Protein AF-A0A254MXE5-F1 (afdb_monomer)

Secondary structure (DSSP, 8-state):
-----PPPPSSHHHHHHHTT--SHHHHHHHHHHHHIIIIIS---HHHHHHHHHHHHHHHHHHHTSPP-

pLDDT: mean 86.42, std 15.03, range [36.22, 97.75]

Structure (mmCIF, N/CA/C/O backbone):
data_AF-A0A254MXE5-F1
#
_entry.id   AF-A0A254MXE5-F1
#
loop_
_atom_site.group_PDB
_atom_site.id
_atom_site.type_symbol
_atom_site.label_atom_id
_atom_site.label_alt_id
_atom_site.label_comp_id
_atom_site.label_asym_id
_atom_site.label_entity_id
_atom_site.label_seq_id
_atom_site.pdbx_PDB_ins_code
_atom_site.Cartn_x
_atom_site.Cartn_y
_atom_site.Cartn_z
_atom_site.occupancy
_atom_site.B_iso_or_equiv
_atom_site.auth_seq_id
_atom_site.auth_comp_id
_atom_site.auth_asym_id
_atom_site.auth_atom_id
_atom_site.pdbx_PDB_model_num
ATOM 1 N N . MET A 1 1 ? 18.057 13.292 -12.223 1.00 36.22 1 MET A N 1
ATOM 2 C CA . MET A 1 1 ? 17.547 12.178 -11.400 1.00 36.22 1 MET A CA 1
ATOM 3 C C . MET A 1 1 ? 16.652 12.786 -10.340 1.00 36.22 1 MET A C 1
ATOM 5 O O . MET A 1 1 ? 17.142 13.281 -9.335 1.00 36.22 1 MET A O 1
ATOM 9 N N . THR A 1 2 ? 15.363 12.907 -10.635 1.00 41.34 2 THR A N 1
ATOM 10 C CA . THR A 1 2 ? 14.361 13.393 -9.684 1.00 41.34 2 THR A CA 1
ATOM 11 C C . THR A 1 2 ? 14.186 12.332 -8.611 1.00 41.34 2 THR A C 1
ATOM 13 O O . THR A 1 2 ? 13.567 11.303 -8.856 1.00 41.34 2 THR A O 1
ATOM 16 N N . SER A 1 3 ? 14.767 12.559 -7.436 1.00 44.50 3 SER A N 1
ATOM 17 C CA . SER A 1 3 ? 14.464 11.779 -6.241 1.00 44.50 3 SER A CA 1
ATOM 18 C C . SER A 1 3 ? 12.991 12.003 -5.897 1.00 44.50 3 SER A C 1
ATOM 20 O O . SER A 1 3 ? 12.659 12.955 -5.193 1.00 44.50 3 SER A O 1
ATOM 22 N N . ARG A 1 4 ? 12.088 11.179 -6.443 1.00 58.84 4 ARG A N 1
ATOM 23 C CA . ARG A 1 4 ? 10.710 11.104 -5.952 1.00 58.84 4 ARG A CA 1
ATOM 24 C C . ARG A 1 4 ? 10.818 10.657 -4.498 1.00 58.84 4 ARG A C 1
ATOM 26 O O . ARG A 1 4 ? 11.315 9.575 -4.195 1.00 58.84 4 ARG A O 1
ATOM 33 N N . ASN A 1 5 ? 10.480 11.569 -3.596 1.00 58.56 5 ASN A N 1
ATOM 34 C CA . ASN A 1 5 ? 10.528 11.343 -2.162 1.00 58.56 5 ASN A CA 1
ATOM 35 C C . ASN A 1 5 ? 9.286 10.525 -1.801 1.00 58.56 5 ASN A C 1
ATOM 37 O O . ASN A 1 5 ? 8.276 11.060 -1.356 1.00 58.56 5 ASN A O 1
ATOM 41 N N . TYR A 1 6 ? 9.337 9.242 -2.149 1.00 62.84 6 TYR A N 1
ATOM 42 C CA . TYR A 1 6 ? 8.245 8.304 -1.967 1.00 62.84 6 TYR A CA 1
ATOM 43 C C . TYR A 1 6 ? 7.960 8.178 -0.470 1.00 62.84 6 TYR A C 1
ATOM 45 O O . TYR A 1 6 ? 8.846 7.802 0.308 1.00 62.84 6 TYR A O 1
ATOM 53 N N . ALA A 1 7 ? 6.753 8.569 -0.056 1.00 71.75 7 ALA A N 1
ATOM 54 C CA . ALA A 1 7 ? 6.350 8.497 1.339 1.00 71.75 7 ALA A CA 1
ATOM 55 C C . ALA A 1 7 ? 6.440 7.037 1.790 1.00 71.75 7 ALA A C 1
ATOM 57 O O . ALA A 1 7 ? 5.765 6.168 1.242 1.00 71.75 7 ALA A O 1
ATOM 58 N N . GLN A 1 8 ? 7.309 6.767 2.762 1.00 82.69 8 GLN A N 1
ATOM 59 C CA . GLN A 1 8 ? 7.539 5.407 3.235 1.00 82.69 8 GLN A CA 1
ATOM 60 C C . GLN A 1 8 ? 6.237 4.830 3.816 1.00 82.69 8 GLN A C 1
ATOM 62 O O . GLN A 1 8 ? 5.561 5.541 4.572 1.00 82.69 8 GLN A O 1
ATOM 67 N N . PRO A 1 9 ? 5.883 3.571 3.495 1.00 90.19 9 PRO A N 1
ATOM 68 C CA . PRO A 1 9 ? 4.750 2.907 4.126 1.00 90.19 9 PRO A CA 1
ATOM 69 C C . PRO A 1 9 ? 4.882 2.881 5.655 1.00 90.19 9 PRO A C 1
ATOM 71 O O . PRO A 1 9 ? 5.987 2.770 6.192 1.00 90.19 9 PRO A O 1
ATOM 74 N N . LEU A 1 10 ? 3.757 2.963 6.370 1.00 91.69 10 LEU A N 1
ATOM 75 C CA . LEU A 1 10 ? 3.723 2.952 7.840 1.00 91.69 10 LEU A CA 1
ATOM 76 C C . LEU A 1 10 ? 4.002 1.568 8.434 1.00 91.69 10 LEU A C 1
ATOM 78 O O . LEU A 1 10 ? 4.367 1.441 9.608 1.00 91.69 10 LEU A O 1
ATOM 82 N N . ASP A 1 11 ? 3.738 0.518 7.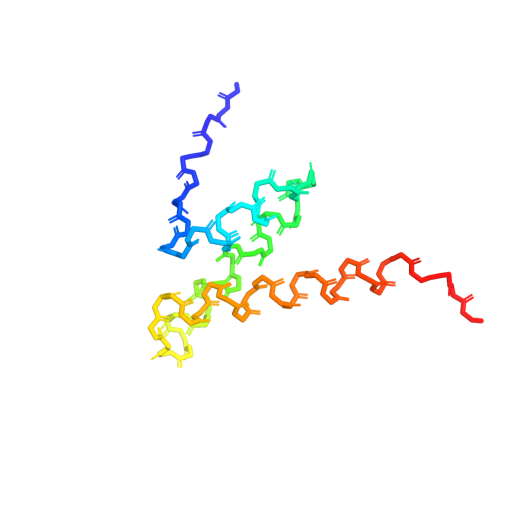664 1.00 92.81 11 ASP A N 1
ATOM 83 C CA . ASP A 1 11 ? 4.022 -0.856 8.050 1.00 92.81 11 ASP A CA 1
ATOM 84 C C . AS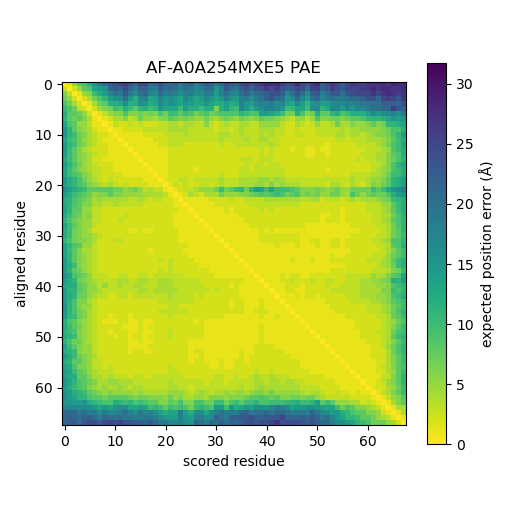P A 1 11 ? 5.417 -1.263 7.536 1.00 92.81 11 ASP A C 1
ATOM 86 O O . ASP A 1 11 ? 5.654 -1.199 6.326 1.00 92.81 11 ASP A O 1
ATOM 90 N N . PRO A 1 12 ? 6.352 -1.669 8.418 1.00 92.38 12 PRO A N 1
ATOM 91 C CA . PRO A 1 12 ? 7.709 -2.025 8.009 1.00 92.38 12 PRO A CA 1
ATOM 92 C C . PRO A 1 12 ? 7.756 -3.234 7.066 1.00 92.38 12 PRO A C 1
ATOM 94 O O . PRO A 1 12 ? 8.641 -3.294 6.210 1.00 92.38 12 PRO A O 1
ATOM 97 N N . ASP A 1 13 ? 6.812 -4.174 7.177 1.00 93.56 13 ASP A N 1
ATOM 98 C CA . ASP A 1 13 ? 6.735 -5.309 6.256 1.00 93.56 13 ASP A CA 1
ATOM 99 C C . ASP A 1 13 ? 6.285 -4.847 4.865 1.00 93.56 13 ASP A C 1
ATOM 101 O O . ASP A 1 13 ? 6.903 -5.213 3.862 1.00 93.56 13 ASP A O 1
ATOM 105 N N . VAL A 1 14 ? 5.291 -3.953 4.800 1.00 94.06 14 VAL A N 1
ATOM 106 C CA . VAL A 1 14 ? 4.859 -3.337 3.534 1.00 94.06 14 VAL A CA 1
ATOM 107 C C . VAL A 1 14 ? 5.998 -2.527 2.921 1.00 94.06 14 VAL A C 1
ATOM 109 O O . VAL A 1 14 ? 6.276 -2.682 1.735 1.00 94.06 14 VAL A O 1
ATOM 112 N N . ALA A 1 15 ? 6.720 -1.730 3.714 1.00 92.62 15 ALA A N 1
ATOM 113 C CA . ALA A 1 15 ? 7.869 -0.957 3.240 1.00 92.62 15 ALA A CA 1
ATOM 114 C C . ALA A 1 15 ? 8.950 -1.857 2.620 1.00 92.62 15 ALA A C 1
ATOM 116 O O . ALA A 1 15 ? 9.441 -1.578 1.525 1.00 92.62 15 ALA A O 1
ATOM 117 N N . ARG A 1 16 ? 9.267 -2.982 3.274 1.00 92.62 16 ARG A N 1
ATOM 118 C CA . ARG A 1 16 ? 10.225 -3.970 2.765 1.00 92.62 16 ARG A CA 1
ATOM 119 C C . ARG A 1 16 ? 9.751 -4.652 1.479 1.00 92.62 16 ARG A C 1
ATOM 121 O O . ARG A 1 16 ? 10.577 -5.023 0.644 1.00 92.62 16 ARG A O 1
ATOM 128 N N . GLN A 1 17 ? 8.455 -4.904 1.332 1.00 92.94 17 GLN A N 1
ATOM 129 C CA . GLN A 1 17 ? 7.914 -5.522 0.120 1.00 92.94 17 GLN A CA 1
ATOM 130 C C . GLN A 1 17 ? 7.853 -4.522 -1.039 1.00 92.94 17 GLN A C 1
ATOM 132 O O . GLN A 1 17 ? 8.263 -4.858 -2.145 1.00 92.94 17 GLN A O 1
ATOM 137 N N . VAL A 1 18 ? 7.442 -3.280 -0.777 1.00 90.81 18 VAL A N 1
ATOM 138 C CA . VAL A 1 18 ? 7.437 -2.196 -1.770 1.00 90.81 18 VAL A CA 1
ATOM 139 C C . VAL A 1 18 ? 8.855 -1.873 -2.242 1.00 90.81 18 VAL A C 1
ATOM 141 O O . VAL A 1 18 ? 9.054 -1.602 -3.422 1.00 90.81 18 VAL A O 1
ATOM 144 N N . SER A 1 19 ? 9.867 -1.964 -1.371 1.00 89.44 19 SER A N 1
ATOM 145 C CA . SER A 1 19 ? 11.269 -1.782 -1.775 1.00 89.44 19 SER A CA 1
ATOM 146 C C . SER A 1 19 ? 11.820 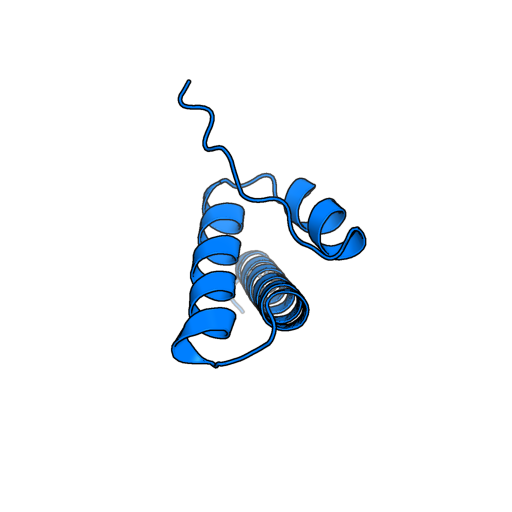-2.905 -2.665 1.00 89.44 19 SER A C 1
ATOM 148 O O . SER A 1 19 ? 12.914 -2.756 -3.193 1.00 89.44 19 SER A O 1
ATOM 150 N N . GLN A 1 20 ? 11.113 -4.035 -2.786 1.00 89.81 20 GLN A N 1
ATOM 151 C CA . GLN A 1 20 ? 11.448 -5.152 -3.686 1.00 89.81 20 GLN A CA 1
ATOM 152 C C . GLN A 1 20 ? 10.661 -5.103 -5.008 1.00 89.81 20 GLN A C 1
ATOM 154 O O . GLN A 1 20 ? 10.775 -6.011 -5.833 1.00 89.81 20 GLN A O 1
ATOM 159 N N . LEU A 1 21 ? 9.816 -4.087 -5.201 1.00 85.88 21 LEU A N 1
ATOM 160 C CA . LEU A 1 21 ? 9.211 -3.805 -6.496 1.00 85.88 21 LEU A CA 1
ATOM 161 C C . LEU A 1 21 ? 10.269 -3.088 -7.339 1.00 85.88 21 LEU A C 1
ATOM 163 O O . LEU A 1 21 ? 10.578 -1.922 -7.096 1.00 85.88 21 LEU A O 1
ATOM 167 N N . ASP A 1 22 ? 10.873 -3.819 -8.275 1.00 77.94 22 ASP A N 1
ATOM 168 C CA . ASP A 1 22 ? 11.958 -3.312 -9.124 1.00 77.94 22 ASP A CA 1
ATOM 169 C C . ASP A 1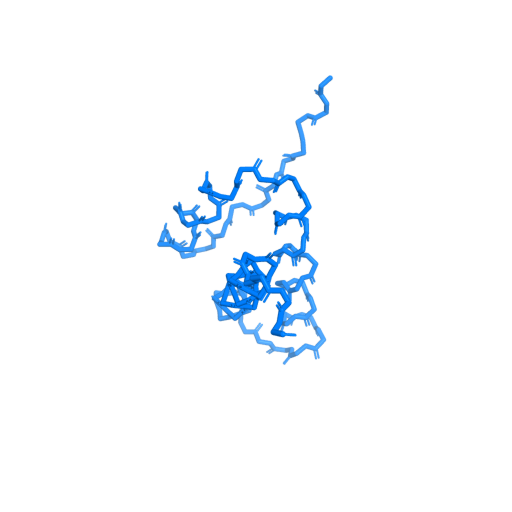 22 ? 11.441 -2.385 -10.239 1.00 77.94 22 ASP A C 1
ATOM 171 O O . ASP A 1 22 ? 12.199 -1.578 -10.779 1.00 77.94 22 ASP A O 1
ATOM 175 N N . ASP A 1 23 ? 10.155 -2.490 -10.584 1.00 85.00 23 ASP A N 1
ATOM 176 C CA . ASP A 1 23 ? 9.522 -1.702 -11.635 1.00 85.00 23 ASP A CA 1
ATOM 177 C C . ASP A 1 23 ? 8.914 -0.407 -11.065 1.00 85.00 23 ASP A C 1
ATOM 179 O O . ASP A 1 23 ? 8.152 -0.417 -10.092 1.00 85.00 23 ASP A O 1
ATOM 183 N N . GLU A 1 24 ? 9.235 0.733 -11.681 1.00 87.44 24 GLU A N 1
ATOM 184 C CA . GLU A 1 24 ? 8.683 2.029 -11.275 1.00 87.44 24 GLU A CA 1
ATOM 185 C C . GLU A 1 24 ? 7.156 2.082 -11.442 1.00 87.44 24 GLU A C 1
ATOM 187 O O . GLU A 1 24 ? 6.483 2.687 -10.608 1.00 87.44 24 GLU A O 1
ATOM 192 N N . ALA A 1 25 ? 6.593 1.379 -12.429 1.00 88.88 25 ALA A N 1
ATOM 193 C CA . ALA A 1 25 ? 5.151 1.288 -12.631 1.00 88.88 25 ALA A CA 1
ATOM 194 C C . ALA A 1 25 ? 4.454 0.503 -11.509 1.00 88.88 25 ALA A C 1
ATOM 196 O O . ALA A 1 25 ? 3.343 0.854 -11.114 1.00 88.88 25 ALA A O 1
ATOM 197 N N . GLU A 1 26 ? 5.093 -0.530 -10.947 1.00 91.81 26 GLU A N 1
ATOM 198 C CA . GLU A 1 26 ? 4.545 -1.258 -9.792 1.00 91.81 26 GLU A CA 1
ATOM 199 C C . GLU A 1 26 ? 4.507 -0.370 -8.542 1.00 91.81 26 GLU A C 1
ATOM 201 O O . GLU A 1 26 ? 3.544 -0.413 -7.772 1.00 91.81 26 GLU A O 1
ATOM 206 N N . ARG A 1 27 ? 5.539 0.462 -8.355 1.00 91.00 27 ARG A N 1
ATOM 207 C CA . ARG A 1 27 ? 5.619 1.408 -7.234 1.00 91.00 27 ARG A CA 1
ATOM 208 C C . ARG A 1 27 ? 4.613 2.549 -7.382 1.00 91.00 27 ARG A C 1
ATOM 210 O O . ARG A 1 27 ? 3.918 2.859 -6.421 1.00 91.00 27 ARG A O 1
ATOM 217 N N . GLU A 1 28 ? 4.471 3.109 -8.581 1.00 91.94 28 GLU A N 1
ATOM 218 C CA . GLU A 1 28 ? 3.458 4.131 -8.874 1.00 91.94 28 GLU A CA 1
ATOM 219 C C . GLU A 1 28 ? 2.037 3.568 -8.690 1.00 91.94 28 GLU A C 1
ATOM 221 O O . GLU A 1 28 ? 1.209 4.179 -8.018 1.00 91.94 28 GLU A O 1
ATOM 226 N N . ALA A 1 29 ? 1.772 2.344 -9.164 1.00 93.62 29 ALA A N 1
ATOM 227 C CA . ALA A 1 29 ? 0.485 1.680 -8.956 1.00 93.62 29 ALA A CA 1
ATOM 228 C C . ALA A 1 29 ? 0.181 1.409 -7.473 1.00 93.62 29 ALA A C 1
ATOM 230 O O . ALA A 1 29 ? -0.982 1.475 -7.066 1.00 93.62 29 ALA A O 1
ATOM 231 N N . PHE A 1 30 ? 1.195 1.094 -6.661 1.00 95.38 30 PHE A N 1
ATOM 232 C CA . PHE A 1 30 ? 1.038 0.966 -5.212 1.00 95.38 30 PHE A CA 1
ATOM 233 C C . PHE A 1 30 ? 0.600 2.296 -4.586 1.00 95.38 30 PHE A C 1
ATOM 235 O O . PHE A 1 30 ? -0.352 2.312 -3.810 1.00 95.38 30 PHE A O 1
ATOM 242 N N . GLU A 1 31 ? 1.255 3.401 -4.939 1.00 93.94 31 GLU A N 1
ATOM 243 C CA . GLU A 1 31 ? 0.991 4.720 -4.352 1.00 93.94 31 GLU A CA 1
ATOM 244 C C . GLU A 1 31 ? -0.388 5.254 -4.717 1.00 93.94 31 GLU A C 1
ATOM 246 O O . GLU A 1 31 ? -1.140 5.662 -3.830 1.00 93.94 31 GLU A O 1
ATOM 251 N N . GLU A 1 32 ? -0.755 5.165 -5.994 1.00 95.06 32 GLU A N 1
ATOM 252 C CA . GLU A 1 32 ? -2.082 5.550 -6.476 1.00 95.06 32 GLU A CA 1
ATOM 253 C C . GLU A 1 32 ? -3.179 4.743 -5.764 1.00 95.06 32 GLU A C 1
ATOM 255 O O . GLU A 1 32 ? -4.162 5.298 -5.273 1.00 95.06 32 GLU A O 1
ATOM 260 N N . ARG A 1 33 ? -2.995 3.424 -5.613 1.00 96.25 33 ARG A N 1
ATOM 261 C CA . ARG A 1 33 ? -3.971 2.566 -4.920 1.00 96.25 33 ARG A CA 1
ATOM 262 C C . ARG A 1 33 ? -4.039 2.838 -3.428 1.00 96.25 33 ARG A C 1
ATOM 264 O O . ARG A 1 33 ? -5.135 2.833 -2.874 1.00 96.25 33 ARG A O 1
ATOM 271 N N . ALA A 1 34 ? -2.900 3.069 -2.780 1.00 96.50 34 ALA A N 1
ATOM 272 C CA . ALA A 1 34 ? -2.864 3.413 -1.366 1.00 96.50 34 ALA A CA 1
ATOM 273 C C . ALA A 1 34 ? -3.611 4.732 -1.120 1.00 96.50 34 ALA A C 1
ATOM 275 O O . ALA A 1 34 ? -4.436 4.793 -0.212 1.00 96.50 34 ALA A O 1
ATOM 276 N N . ALA A 1 35 ? -3.404 5.739 -1.975 1.00 94.75 35 ALA A N 1
ATOM 277 C CA . ALA A 1 35 ? -4.127 7.005 -1.906 1.00 94.75 35 ALA A CA 1
ATOM 278 C C . ALA A 1 35 ? -5.639 6.820 -2.124 1.00 94.75 35 ALA A C 1
ATOM 280 O O . ALA A 1 35 ? -6.429 7.323 -1.328 1.00 94.75 35 ALA A O 1
ATOM 281 N N . VAL A 1 36 ? -6.055 6.050 -3.136 1.00 96.69 36 VAL A N 1
ATOM 282 C CA . VAL A 1 36 ? -7.479 5.749 -3.376 1.00 96.69 36 VAL A CA 1
ATOM 283 C C . VAL A 1 36 ? -8.103 5.039 -2.171 1.00 96.69 36 VAL A C 1
ATOM 285 O O . VAL A 1 36 ? -9.166 5.431 -1.699 1.00 96.69 36 VAL A O 1
ATOM 288 N N . PHE A 1 37 ? -7.453 4.013 -1.621 1.00 97.12 37 PHE A N 1
ATOM 289 C CA . PHE A 1 37 ? -7.985 3.290 -0.464 1.00 97.12 37 PHE A CA 1
ATOM 290 C C . PHE A 1 37 ? -8.027 4.142 0.813 1.00 97.12 37 PHE A C 1
ATOM 292 O O . PHE A 1 37 ? -8.959 3.989 1.604 1.00 97.12 37 PHE A O 1
ATOM 299 N N . GLU A 1 38 ? -7.066 5.048 1.009 1.00 97.00 38 GLU A N 1
ATOM 300 C CA . GLU A 1 38 ? -7.044 5.973 2.146 1.00 97.00 38 GLU A CA 1
ATOM 301 C C . GLU A 1 38 ? -8.139 7.041 2.026 1.00 97.00 38 GLU A C 1
ATOM 303 O O . GLU A 1 38 ? -8.977 7.172 2.920 1.00 97.00 38 GLU A O 1
ATOM 308 N N . TYR A 1 39 ? -8.156 7.792 0.924 1.00 95.62 39 TYR A N 1
ATOM 309 C CA . TYR A 1 39 ? -9.001 8.979 0.789 1.00 95.62 39 TYR A CA 1
ATOM 310 C C . TYR A 1 39 ? -10.408 8.655 0.293 1.00 95.62 39 TYR A C 1
ATOM 312 O O . TYR A 1 39 ? -11.381 9.097 0.905 1.00 95.62 39 TYR A O 1
ATOM 320 N N . ASP A 1 40 ? -10.529 7.850 -0.763 1.00 96.69 40 ASP A N 1
ATOM 321 C CA . ASP A 1 40 ? -11.835 7.500 -1.333 1.00 96.69 40 ASP A CA 1
ATOM 322 C C . ASP A 1 40 ? -12.467 6.325 -0.575 1.00 96.69 40 ASP A C 1
ATOM 324 O O . ASP A 1 40 ? -13.679 6.283 -0.366 1.00 96.69 40 ASP A O 1
ATOM 328 N N . GLY A 1 41 ? -11.641 5.368 -0.138 1.00 94.12 41 GLY A N 1
ATOM 329 C CA . GLY A 1 41 ? -12.069 4.213 0.655 1.00 94.12 41 GLY A CA 1
ATOM 330 C C . GLY A 1 41 ? -12.275 4.512 2.143 1.00 94.12 41 GLY A C 1
ATOM 331 O O . GLY A 1 41 ? -12.885 3.703 2.844 1.00 94.12 41 GLY A O 1
ATOM 332 N N . GLY A 1 42 ? -11.775 5.650 2.637 1.00 96.94 42 GLY A N 1
ATOM 333 C CA . GLY A 1 42 ? -11.853 6.034 4.049 1.00 96.94 42 GLY A CA 1
ATOM 334 C C . GLY A 1 42 ? -11.107 5.082 4.990 1.00 96.94 42 GLY A C 1
ATOM 335 O O . GLY A 1 42 ? -11.426 5.017 6.182 1.00 96.94 42 GLY A O 1
ATOM 336 N N . LEU A 1 43 ? -10.157 4.298 4.471 1.00 96.69 43 LEU A N 1
ATOM 337 C CA . LEU A 1 43 ? -9.403 3.342 5.271 1.00 96.69 43 LEU A CA 1
ATOM 338 C C . LEU A 1 43 ? -8.249 4.033 6.003 1.00 96.69 43 LEU A C 1
ATOM 340 O O . LEU A 1 43 ? -7.633 4.960 5.478 1.00 96.69 43 LEU A O 1
ATOM 344 N N . PRO A 1 44 ? -7.871 3.549 7.200 1.00 96.81 44 PRO A N 1
ATOM 345 C CA . PRO A 1 44 ? -6.629 3.974 7.823 1.00 96.81 44 PRO A CA 1
ATOM 346 C C . PRO A 1 44 ? -5.453 3.703 6.884 1.00 96.81 44 PRO A C 1
ATOM 348 O O . PRO A 1 44 ? -5.348 2.604 6.340 1.00 96.81 44 PRO A O 1
ATOM 351 N N . ARG A 1 45 ? -4.524 4.657 6.767 1.00 93.69 45 ARG A N 1
ATOM 352 C CA . ARG A 1 45 ? -3.356 4.574 5.875 1.00 93.69 45 ARG A CA 1
ATOM 353 C C . ARG A 1 45 ? -2.637 3.221 5.898 1.00 93.69 45 ARG A C 1
ATOM 355 O O . ARG A 1 45 ? -2.362 2.649 4.854 1.00 93.69 45 ARG A O 1
ATOM 362 N N . ARG A 1 46 ? -2.392 2.664 7.089 1.00 95.44 46 ARG A N 1
ATOM 363 C CA . ARG A 1 46 ? -1.745 1.348 7.239 1.00 95.44 46 ARG A CA 1
ATOM 364 C C . ARG A 1 46 ? -2.521 0.219 6.545 1.00 95.44 46 ARG A C 1
ATOM 366 O O . ARG A 1 46 ? -1.912 -0.687 5.990 1.00 95.44 46 ARG A O 1
ATOM 373 N N . GLU A 1 47 ? -3.848 0.248 6.606 1.00 96.50 47 GLU A N 1
ATOM 374 C CA . GLU A 1 47 ? -4.695 -0.755 5.956 1.00 96.50 47 GLU A CA 1
ATOM 375 C C . GLU A 1 47 ? -4.799 -0.504 4.449 1.00 96.50 47 GLU A C 1
ATOM 377 O O . GLU A 1 47 ? -4.685 -1.441 3.660 1.00 96.50 47 GLU A O 1
ATOM 382 N N . ALA A 1 48 ? -4.916 0.764 4.046 1.00 97.75 48 ALA A N 1
ATOM 383 C CA . ALA A 1 48 ? -4.881 1.173 2.646 1.00 97.75 48 ALA A CA 1
ATOM 384 C C . ALA A 1 48 ? -3.595 0.699 1.943 1.00 97.75 48 ALA A C 1
ATOM 386 O O . ALA A 1 48 ? -3.658 0.066 0.891 1.00 97.75 48 ALA A O 1
ATOM 387 N N . GLU A 1 49 ? -2.434 0.915 2.565 1.00 96.81 49 GLU A N 1
ATOM 388 C CA . GLU A 1 49 ? -1.131 0.462 2.067 1.00 96.81 49 GLU A CA 1
ATOM 389 C C . GLU A 1 49 ? -1.069 -1.072 1.929 1.00 96.81 49 GLU A C 1
ATOM 391 O O . GLU A 1 49 ? -0.615 -1.589 0.909 1.00 96.81 49 GLU A O 1
ATOM 396 N N . ARG A 1 50 ? -1.577 -1.838 2.904 1.00 96.94 50 ARG A N 1
ATOM 397 C CA . ARG A 1 50 ? -1.598 -3.313 2.812 1.00 96.94 50 ARG A CA 1
ATOM 398 C C . ARG A 1 50 ? -2.445 -3.816 1.648 1.00 96.94 50 ARG A C 1
ATOM 400 O O . ARG A 1 50 ? -2.006 -4.698 0.909 1.00 96.94 50 ARG A O 1
ATOM 407 N N . LEU A 1 51 ? -3.643 -3.258 1.475 1.00 97.38 51 LEU A N 1
ATOM 408 C CA . LEU A 1 51 ? -4.535 -3.631 0.377 1.00 97.38 51 LEU A CA 1
ATOM 409 C C . LEU A 1 51 ? -3.952 -3.229 -0.980 1.00 97.38 51 LEU A C 1
ATOM 411 O O . LEU A 1 51 ? -4.028 -4.003 -1.936 1.00 97.38 51 LEU A O 1
ATOM 415 N N . ALA A 1 52 ? -3.321 -2.056 -1.060 1.00 97.06 52 ALA A N 1
ATOM 416 C CA . ALA A 1 52 ? -2.646 -1.589 -2.264 1.00 97.06 52 ALA A CA 1
ATOM 417 C C . ALA A 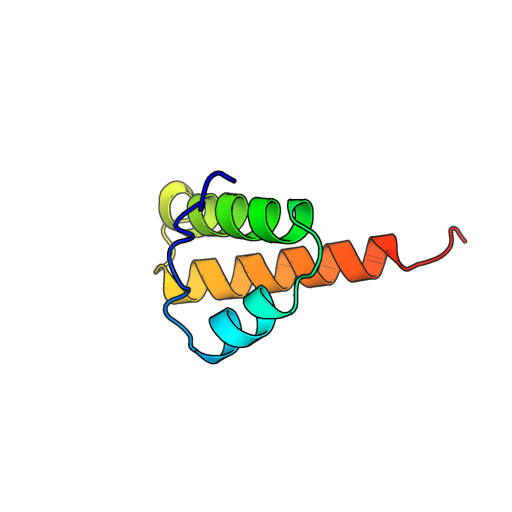1 52 ? -1.512 -2.531 -2.678 1.00 97.06 52 ALA A C 1
ATOM 419 O O . ALA A 1 52 ? -1.446 -2.945 -3.838 1.00 97.06 52 ALA A O 1
ATOM 420 N N . LEU A 1 53 ? -0.668 -2.941 -1.726 1.00 95.94 53 LEU A N 1
ATOM 421 C CA . LEU A 1 53 ? 0.401 -3.900 -1.987 1.00 95.94 53 LEU A CA 1
ATOM 422 C C . LEU A 1 53 ? -0.154 -5.251 -2.456 1.00 95.94 53 LEU A C 1
ATOM 424 O O . LEU A 1 53 ? 0.336 -5.805 -3.439 1.00 95.94 53 LEU A O 1
ATOM 428 N N . ALA A 1 54 ? -1.198 -5.768 -1.803 1.00 96.44 54 ALA A N 1
ATOM 429 C CA . ALA A 1 54 ? -1.832 -7.019 -2.213 1.00 96.44 54 ALA A CA 1
ATOM 430 C C . ALA A 1 54 ? -2.373 -6.949 -3.654 1.00 96.44 54 ALA A C 1
ATOM 432 O O . ALA A 1 54 ? -2.196 -7.895 -4.425 1.00 96.44 54 ALA A O 1
ATOM 433 N N . ALA A 1 55 ? -2.979 -5.821 -4.041 1.00 95.88 55 ALA A N 1
ATOM 434 C CA . ALA A 1 55 ? -3.460 -5.596 -5.401 1.00 95.88 55 ALA A CA 1
ATOM 435 C C . ALA A 1 55 ? -2.313 -5.563 -6.427 1.00 95.88 55 ALA A C 1
ATOM 437 O O . ALA A 1 55 ? -2.403 -6.223 -7.461 1.00 95.88 55 ALA A O 1
ATOM 438 N N . VAL A 1 56 ? -1.213 -4.861 -6.128 1.00 94.56 56 VAL A N 1
ATOM 439 C CA . VAL A 1 56 ? -0.027 -4.820 -7.004 1.00 94.56 56 VAL A CA 1
ATOM 440 C C . VAL A 1 56 ? 0.589 -6.207 -7.180 1.00 94.56 56 VAL A C 1
ATOM 442 O O . VAL A 1 56 ? 0.843 -6.623 -8.307 1.00 94.56 56 VAL A O 1
ATOM 445 N N . LEU A 1 57 ? 0.762 -6.970 -6.098 1.00 93.50 57 LEU A N 1
ATOM 446 C CA . LEU A 1 57 ? 1.299 -8.332 -6.176 1.00 93.50 57 LEU A CA 1
ATOM 447 C C . LEU A 1 57 ? 0.392 -9.270 -6.983 1.00 93.50 57 LEU A C 1
ATOM 449 O O . LEU A 1 57 ? 0.886 -10.114 -7.734 1.00 93.50 57 LEU A O 1
ATOM 453 N N . ALA A 1 58 ? -0.929 -9.119 -6.859 1.00 93.06 58 ALA A N 1
ATOM 454 C CA . ALA A 1 58 ? -1.882 -9.885 -7.653 1.00 93.06 58 ALA A CA 1
ATOM 455 C C . ALA A 1 58 ? -1.780 -9.550 -9.150 1.00 93.06 58 ALA A C 1
ATOM 457 O O . ALA A 1 58 ? -1.848 -10.454 -9.984 1.00 93.06 58 ALA A O 1
ATOM 458 N N . ASP A 1 59 ? -1.587 -8.280 -9.503 1.00 90.94 59 ASP A N 1
ATOM 459 C CA . ASP A 1 59 ? -1.413 -7.863 -10.896 1.00 90.94 59 ASP A CA 1
ATOM 460 C C . ASP A 1 59 ? -0.075 -8.323 -11.474 1.00 90.94 59 ASP A C 1
ATOM 462 O O . ASP A 1 59 ? -0.048 -8.865 -12.580 1.00 90.94 59 ASP A O 1
ATOM 466 N N . ARG A 1 60 ? 1.010 -8.231 -10.695 1.00 88.38 60 ARG A N 1
ATOM 467 C CA . ARG A 1 60 ? 2.314 -8.811 -11.044 1.00 88.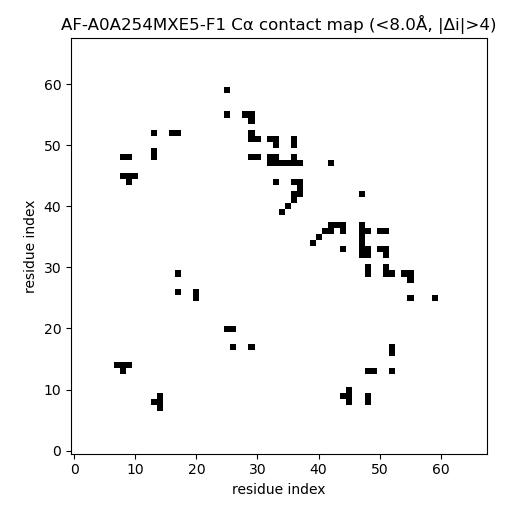38 60 ARG A CA 1
ATOM 468 C C . ARG A 1 60 ? 2.202 -10.306 -11.332 1.00 88.38 60 ARG A C 1
ATOM 470 O O . ARG A 1 60 ? 2.744 -10.803 -12.318 1.00 88.38 60 ARG A O 1
ATOM 477 N N . ALA A 1 61 ? 1.479 -11.038 -10.483 1.00 87.88 61 ALA A N 1
ATOM 478 C CA . ALA A 1 61 ? 1.266 -12.468 -10.668 1.00 87.88 61 ALA A CA 1
ATOM 479 C C . ALA A 1 61 ? 0.494 -12.778 -11.960 1.00 87.88 61 ALA A C 1
ATOM 481 O O . ALA A 1 61 ? 0.848 -13.731 -12.650 1.00 87.88 61 ALA A O 1
ATOM 482 N N . LYS A 1 62 ? -0.516 -11.972 -12.318 1.00 85.69 62 LYS A N 1
ATOM 483 C CA . LYS A 1 62 ? -1.251 -12.111 -13.588 1.00 85.69 62 LYS A CA 1
ATOM 484 C C . LYS A 1 62 ? -0.379 -11.785 -14.798 1.00 85.69 62 LYS A C 1
ATOM 486 O O . LYS A 1 62 ? -0.456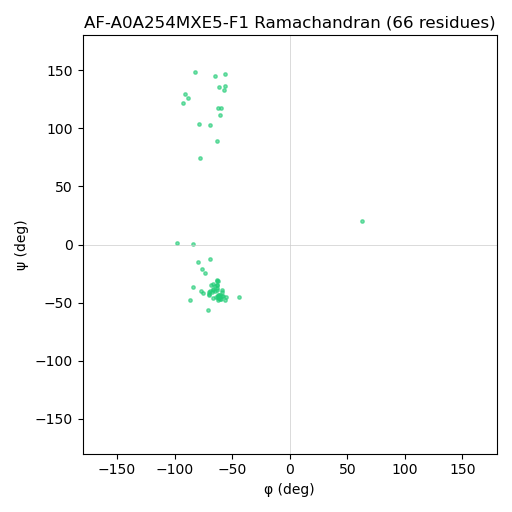 -12.496 -15.792 1.00 85.69 62 LYS A O 1
ATOM 491 N N . ALA A 1 63 ? 0.457 -10.750 -14.712 1.00 82.12 63 ALA A N 1
ATOM 492 C CA . ALA A 1 63 ? 1.382 -10.381 -15.783 1.00 82.12 63 ALA A CA 1
ATOM 493 C C . ALA A 1 63 ? 2.417 -11.488 -16.062 1.00 82.12 63 ALA A C 1
ATOM 495 O O . ALA A 1 63 ? 2.811 -11.695 -17.206 1.00 82.12 63 ALA A O 1
ATOM 496 N N . ASN A 1 64 ? 2.801 -12.243 -15.029 1.00 75.25 64 ASN A N 1
ATOM 497 C CA . ASN A 1 64 ? 3.724 -13.373 -15.137 1.00 75.25 64 ASN A CA 1
ATOM 498 C C . ASN A 1 64 ? 3.062 -14.701 -15.552 1.00 75.25 64 ASN A C 1
ATOM 500 O O . ASN A 1 64 ? 3.756 -15.715 -15.655 1.00 75.25 64 ASN A O 1
ATOM 504 N N . GLN A 1 65 ? 1.745 -14.740 -15.786 1.00 65.88 65 GLN A N 1
ATOM 505 C CA . GLN A 1 65 ? 1.083 -15.929 -16.321 1.00 65.88 65 GLN A CA 1
ATOM 506 C C . GLN A 1 65 ? 1.110 -15.908 -17.857 1.00 65.88 65 GLN A C 1
ATOM 508 O O . GLN A 1 65 ? 0.653 -14.935 -18.458 1.00 65.88 65 GLN A O 1
ATOM 513 N N . PRO A 1 66 ? 1.604 -16.972 -18.524 1.00 51.81 66 PRO A N 1
ATOM 514 C CA . PRO A 1 66 ? 1.481 -17.077 -19.971 1.00 51.81 66 PRO A CA 1
ATOM 515 C C . PRO A 1 66 ? -0.006 -17.191 -20.351 1.00 51.81 66 PRO A C 1
ATOM 517 O O . PRO A 1 66 ? -0.775 -17.813 -19.607 1.00 51.81 66 PRO A O 1
ATOM 520 N N . PRO A 1 67 ? -0.431 -16.609 -21.488 1.00 57.84 67 PRO A N 1
ATOM 521 C CA . PRO A 1 67 ? -1.797 -16.778 -21.966 1.00 57.84 67 PRO A CA 1
ATOM 522 C C . PRO A 1 67 ? -2.092 -18.276 -22.142 1.00 57.84 67 PRO A C 1
ATOM 524 O O . PRO A 1 67 ? -1.254 -19.014 -22.665 1.00 57.84 67 PRO A O 1
ATOM 527 N N . ARG A 1 68 ? -3.251 -18.717 -21.635 1.00 56.91 68 ARG A N 1
ATOM 528 C CA . ARG A 1 68 ? -3.742 -20.096 -21.784 1.00 56.91 68 ARG A CA 1
ATOM 529 C C . ARG A 1 68 ? -4.076 -20.430 -23.230 1.00 56.91 68 ARG A C 1
ATOM 531 O O . ARG A 1 68 ? -4.616 -19.539 -23.920 1.00 56.91 68 ARG A O 1
#

Mean predicted aligned error: 5.45 Å

Radius of gyration: 12.52 Å; Cα contacts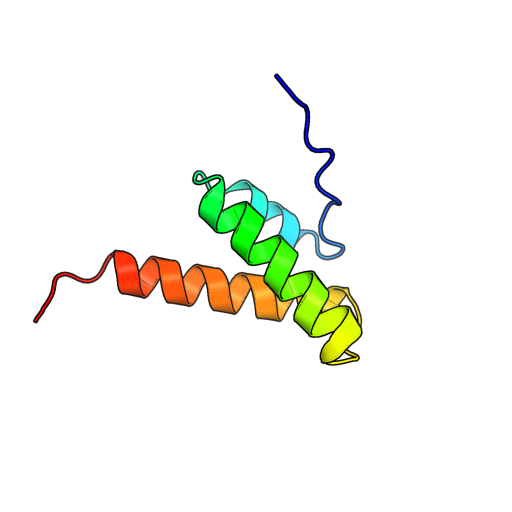 (8 Å, |Δi|>4): 53; chains: 1; bounding box: 30×34×30 Å

Foldseek 3Di:
DPPPVQDAQPDVVLSVLLVPPPDPVLNVQLVVQLCCCVPVVVDDSNVSSVVSSVVSVVVVVVVPDDDD

Nearest PDB structures (foldseek):
  6eb6-assembly1_A  TM=3.603E-01  e=5.091E+00  Homo sapiens

Solvent-accessible surface area (backbone atoms only —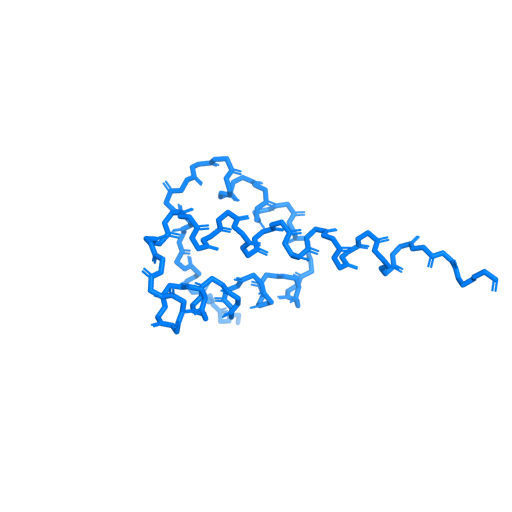 not comparable to full-atom values): 3974 Å² total; per-residue (Å²): 135,85,78,75,82,70,79,74,57,83,40,69,67,56,35,57,52,57,73,66,49,87,46,69,68,55,48,50,52,25,52,58,38,18,49,44,30,24,69,79,62,67,35,58,60,61,57,11,44,53,53,16,47,52,52,43,53,52,50,53,53,56,72,72,49,77,86,129

Organism: NCBI:txid431059

Sequence (68 aa):
MTSRNYAQPLDPDVARQVSQLDDEAEREAFEERAAVFEYDGGLPRREAERLALAAVLADRAKANQPPR